Protein AF-X1B9Y2-F1 (afdb_monomer_lite)

Organism: NCBI:txid412755

Secondary structure (DSSP, 8-state):
-HHHHHHHHHT---SSHHHHHHHHHHTT-----S-SS--TTS-HHHHHHHHHHHHHHHHHHHHHH--SEEEES-HHHHHHHHHHHHHTT---EEEE----SGGGHHHHHHHHHHHHHHHHHHHT--

Structure (mmCIF, N/CA/C/O backbone):
data_AF-X1B9Y2-F1
#
_entry.id   AF-X1B9Y2-F1
#
loop_
_atom_site.group_PDB
_atom_site.id
_atom_site.type_symbol
_atom_site.label_atom_id
_atom_site.label_alt_id
_atom_site.label_comp_id
_atom_site.label_asym_id
_atom_site.label_entity_id
_atom_site.label_seq_id
_atom_site.pdbx_PDB_ins_code
_atom_site.Cartn_x
_atom_site.Cartn_y
_atom_site.Cartn_z
_atom_site.occupancy
_atom_site.B_iso_or_equiv
_atom_site.auth_seq_id
_atom_site.auth_comp_id
_atom_site.auth_asym_id
_atom_site.auth_atom_id
_atom_site.pdbx_PDB_model_num
ATOM 1 N N . ILE A 1 1 ? 1.222 -11.516 7.060 1.00 84.19 1 ILE A N 1
ATOM 2 C CA . ILE A 1 1 ? 1.999 -10.609 7.936 1.00 84.19 1 ILE A CA 1
ATOM 3 C C . ILE A 1 1 ? 1.193 -9.366 8.308 1.00 84.19 1 ILE A C 1
ATOM 5 O O . ILE A 1 1 ? 0.967 -9.169 9.490 1.00 84.19 1 ILE A O 1
ATOM 9 N N . THR A 1 2 ? 0.614 -8.648 7.338 1.00 88.50 2 THR A N 1
ATOM 10 C CA . THR A 1 2 ? -0.227 -7.452 7.549 1.00 88.50 2 THR A CA 1
ATOM 11 C C . THR A 1 2 ? -1.331 -7.642 8.588 1.00 88.50 2 THR A C 1
ATOM 13 O O . THR A 1 2 ? -1.374 -6.895 9.555 1.00 88.50 2 THR A O 1
ATOM 16 N N . ARG A 1 3 ? -2.146 -8.704 8.473 1.00 92.62 3 ARG A N 1
ATOM 17 C CA . ARG A 1 3 ? -3.180 -9.038 9.474 1.00 92.62 3 ARG A CA 1
ATOM 18 C C . ARG A 1 3 ? -2.629 -9.149 10.896 1.00 92.62 3 ARG A C 1
ATOM 20 O O . ARG A 1 3 ? -3.267 -8.692 11.830 1.00 92.62 3 ARG A O 1
ATOM 27 N N . LYS A 1 4 ? -1.460 -9.778 11.057 1.00 91.94 4 LYS A N 1
ATOM 28 C CA . LYS A 1 4 ? -0.843 -9.988 12.372 1.00 91.94 4 LYS A CA 1
ATOM 29 C C . LYS A 1 4 ? -0.347 -8.662 12.949 1.00 91.94 4 LYS A C 1
ATOM 31 O O . LYS A 1 4 ? -0.572 -8.404 14.120 1.00 91.94 4 LYS A O 1
ATOM 36 N N . ALA A 1 5 ? 0.303 -7.837 12.129 1.00 91.44 5 ALA A N 1
ATOM 37 C CA . ALA A 1 5 ? 0.790 -6.527 12.551 1.00 91.44 5 ALA A CA 1
ATOM 38 C C . ALA A 1 5 ? -0.363 -5.581 12.922 1.00 91.44 5 ALA A C 1
ATOM 40 O O . ALA A 1 5 ? -0.302 -4.898 13.937 1.00 91.44 5 ALA A O 1
ATOM 41 N N . PHE A 1 6 ? -1.442 -5.597 12.136 1.00 93.50 6 PHE A N 1
ATOM 42 C CA . PHE A 1 6 ? -2.652 -4.831 12.421 1.00 93.50 6 PHE A CA 1
ATOM 43 C C . PHE A 1 6 ? -3.322 -5.290 13.722 1.00 93.50 6 PHE A C 1
ATOM 45 O O . PHE A 1 6 ? -3.602 -4.473 14.590 1.00 93.50 6 PHE A O 1
ATOM 52 N N . ALA A 1 7 ? -3.509 -6.602 13.892 1.00 94.62 7 ALA A N 1
ATOM 53 C CA . ALA A 1 7 ? -4.054 -7.196 15.113 1.00 94.62 7 ALA A CA 1
ATOM 54 C C . ALA A 1 7 ? -3.280 -6.759 16.370 1.00 94.62 7 ALA A C 1
ATOM 56 O O . ALA A 1 7 ? -3.878 -6.330 17.353 1.00 94.62 7 ALA A O 1
ATOM 57 N N . GLU A 1 8 ? -1.948 -6.790 16.306 1.00 95.31 8 GLU A N 1
ATO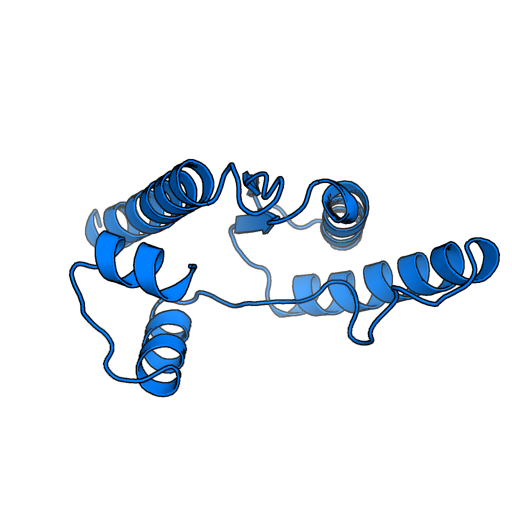M 58 C CA . GLU A 1 8 ? -1.075 -6.364 17.401 1.00 95.31 8 GLU A CA 1
ATOM 59 C C . GLU A 1 8 ? -1.194 -4.861 17.703 1.00 95.31 8 GLU A C 1
ATOM 61 O O . GLU A 1 8 ? -1.352 -4.486 18.861 1.00 95.31 8 GLU A O 1
ATOM 66 N N . ALA A 1 9 ? -1.192 -4.003 16.678 1.00 93.44 9 ALA A N 1
ATOM 67 C CA . ALA A 1 9 ? -1.303 -2.550 16.846 1.00 93.44 9 ALA A CA 1
ATOM 68 C C . ALA A 1 9 ? -2.674 -2.086 17.377 1.00 93.44 9 ALA A C 1
ATOM 70 O O . ALA A 1 9 ? -2.765 -1.063 18.058 1.00 93.44 9 ALA A O 1
ATOM 71 N N . PHE A 1 10 ? -3.738 -2.828 17.062 1.00 92.88 10 PHE A N 1
ATOM 72 C CA . PHE A 1 10 ? -5.112 -2.524 17.475 1.00 92.88 10 PHE A CA 1
ATOM 73 C C . PHE A 1 10 ? -5.581 -3.346 18.688 1.00 92.88 10 PHE A C 1
ATOM 75 O O . PHE A 1 10 ? -6.711 -3.174 19.138 1.00 92.88 10 PHE A O 1
ATOM 82 N N . GLY A 1 11 ? -4.728 -4.217 19.243 1.00 93.00 11 GLY A N 1
ATOM 83 C CA . GLY A 1 11 ? -5.049 -5.021 20.427 1.00 93.00 11 GLY A CA 1
ATOM 84 C C . GLY A 1 11 ? -6.209 -5.998 20.212 1.00 93.00 11 GLY A C 1
ATOM 85 O O . GLY A 1 11 ? -7.021 -6.196 21.113 1.00 93.00 11 GLY A O 1
ATOM 86 N N . THR A 1 12 ? -6.304 -6.582 19.019 1.00 94.25 12 THR A N 1
ATOM 87 C CA . THR A 1 12 ? -7.398 -7.470 18.597 1.00 94.25 12 THR A CA 1
ATOM 88 C C . THR A 1 12 ? -6.858 -8.786 18.036 1.00 94.25 12 THR A C 1
ATOM 90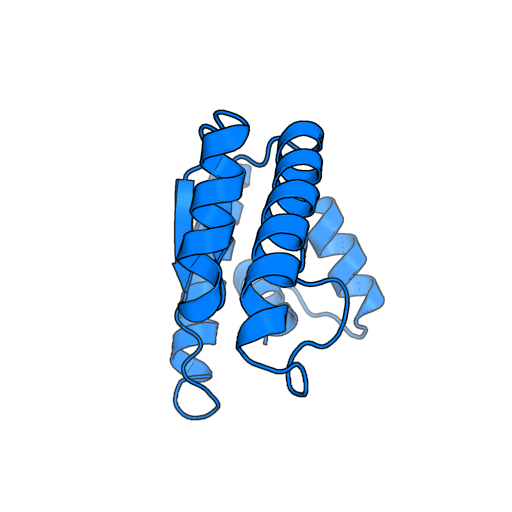 O O . THR A 1 12 ? -5.664 -8.924 17.778 1.00 94.25 12 THR A O 1
ATOM 93 N N . GLU A 1 13 ? -7.728 -9.772 17.836 1.00 94.00 13 GLU A N 1
ATOM 94 C CA . GLU A 1 13 ? -7.405 -11.042 17.190 1.00 94.00 13 GLU A CA 1
ATOM 95 C C . GLU A 1 13 ? -8.481 -11.387 16.160 1.00 94.00 13 GLU A C 1
ATOM 97 O O . GLU A 1 13 ? -9.673 -11.243 16.416 1.00 94.00 13 GLU A O 1
ATOM 102 N N . TYR A 1 14 ? -8.059 -11.882 14.995 1.00 94.25 14 TYR A N 1
ATOM 103 C CA . TYR A 1 14 ? -8.965 -12.228 13.899 1.00 94.25 14 TYR A CA 1
ATOM 104 C C . TYR A 1 14 ? -8.952 -13.728 13.644 1.00 94.25 14 TYR A C 1
ATOM 106 O O . TYR A 1 14 ? -7.903 -14.297 13.310 1.00 94.25 14 TYR A O 1
ATOM 114 N N . ALA A 1 15 ? -10.121 -14.362 13.723 1.00 92.44 15 ALA A N 1
ATOM 115 C CA . ALA A 1 15 ? -10.267 -15.773 13.396 1.00 92.44 15 ALA A CA 1
ATOM 116 C C . ALA A 1 15 ? -10.170 -15.980 11.879 1.00 92.44 15 ALA A C 1
ATOM 118 O O . ALA A 1 15 ? -9.528 -16.924 11.408 1.00 92.44 15 ALA A O 1
ATOM 119 N N . THR A 1 16 ? -10.740 -15.059 11.098 1.00 95.00 16 THR A N 1
ATOM 120 C CA . THR A 1 16 ? -10.766 -15.148 9.633 1.00 95.00 16 THR A CA 1
ATOM 121 C C . THR A 1 16 ? -10.037 -13.989 8.948 1.00 95.00 16 THR A C 1
ATOM 123 O O . THR A 1 16 ? -9.578 -13.035 9.572 1.00 95.00 16 THR A O 1
ATOM 126 N N . VAL A 1 17 ? -9.831 -14.106 7.634 1.00 93.25 17 VAL A N 1
ATOM 127 C CA . VAL A 1 17 ? -9.332 -12.987 6.813 1.00 93.25 17 VAL A CA 1
ATOM 128 C C . VAL A 1 17 ? -10.453 -11.983 6.534 1.00 93.25 17 VAL A C 1
ATOM 130 O O . VAL A 1 17 ? -10.169 -10.798 6.424 1.00 93.25 17 VAL A O 1
ATOM 133 N N . ALA A 1 18 ? -11.706 -12.441 6.455 1.00 95.31 18 ALA A N 1
ATOM 134 C CA . ALA A 1 18 ? -12.858 -11.579 6.212 1.00 95.31 18 ALA A CA 1
ATOM 135 C C . ALA A 1 18 ? -13.060 -10.577 7.356 1.00 95.31 18 ALA A C 1
ATOM 137 O O . ALA A 1 18 ? -13.087 -9.383 7.088 1.00 95.31 18 ALA A O 1
ATOM 138 N N . GLU A 1 19 ? -13.064 -11.050 8.608 1.00 95.19 19 GLU A N 1
ATOM 139 C CA . GLU A 1 19 ? -13.134 -10.191 9.805 1.00 95.19 19 GLU A CA 1
ATOM 140 C C . GLU A 1 19 ? -12.023 -9.135 9.802 1.00 95.19 19 GLU A C 1
ATOM 142 O O . GLU A 1 19 ? -12.276 -7.950 9.983 1.00 95.19 19 GLU A O 1
ATOM 147 N N . PHE A 1 20 ? -10.787 -9.555 9.508 1.00 95.38 20 PHE A N 1
ATOM 148 C CA . PHE A 1 20 ? -9.663 -8.632 9.385 1.00 95.38 20 PHE A CA 1
ATOM 149 C C . PHE A 1 20 ? -9.904 -7.562 8.315 1.00 95.38 20 PHE A C 1
ATOM 151 O O . PHE A 1 20 ? -9.643 -6.396 8.572 1.00 95.38 20 PHE A O 1
ATOM 158 N N . LEU A 1 21 ? -10.351 -7.937 7.114 1.00 94.81 21 LEU A N 1
ATOM 159 C CA . LEU A 1 21 ? -10.548 -6.981 6.021 1.00 94.81 21 LEU A CA 1
ATOM 160 C C . LEU A 1 21 ? -11.708 -6.016 6.292 1.00 94.81 21 LEU A C 1
ATOM 162 O O . LEU A 1 21 ? -11.638 -4.863 5.866 1.00 94.81 21 LEU A O 1
ATOM 166 N N . GLU A 1 22 ? -12.753 -6.476 6.982 1.00 94.81 22 GLU A N 1
ATOM 167 C CA . GLU A 1 22 ? -13.865 -5.633 7.421 1.00 94.81 22 GLU A CA 1
ATOM 168 C C . GLU A 1 22 ? -13.378 -4.559 8.397 1.00 94.81 22 GLU A C 1
ATOM 170 O O . GLU A 1 22 ? -13.575 -3.373 8.124 1.00 94.81 22 GLU A O 1
ATOM 175 N N . ASP A 1 23 ? -12.653 -4.947 9.448 1.00 94.44 23 ASP A N 1
ATOM 176 C CA . ASP A 1 23 ? -12.114 -4.007 10.437 1.00 94.44 23 ASP A CA 1
ATOM 177 C C . ASP A 1 23 ? -11.021 -3.109 9.846 1.00 94.44 23 ASP A C 1
ATOM 179 O O . ASP A 1 23 ? -11.006 -1.901 10.078 1.00 94.44 23 ASP A O 1
ATOM 183 N N . PHE A 1 24 ? -10.141 -3.658 9.004 1.00 94.62 24 PHE A N 1
ATOM 184 C CA . PHE A 1 24 ? -9.104 -2.893 8.306 1.00 94.62 24 PHE A CA 1
ATOM 185 C C . PHE A 1 24 ? -9.715 -1.754 7.485 1.00 94.62 24 PHE A C 1
ATOM 187 O O . PHE A 1 24 ? -9.266 -0.611 7.565 1.00 94.62 24 PHE A O 1
ATOM 194 N N . LYS A 1 25 ? -10.794 -2.051 6.752 1.00 93.75 25 LYS A N 1
ATOM 195 C CA . LYS A 1 25 ? -11.542 -1.057 5.983 1.00 93.75 25 LYS A CA 1
ATOM 196 C C . LYS A 1 25 ? -12.326 -0.096 6.878 1.00 93.75 25 LYS A C 1
ATOM 198 O O . LYS A 1 25 ? -12.424 1.081 6.542 1.00 93.75 25 LYS A O 1
ATOM 203 N N . ALA A 1 26 ? -12.898 -0.577 7.983 1.00 92.00 26 ALA A N 1
ATOM 204 C CA . ALA A 1 26 ? -13.607 0.264 8.947 1.00 92.00 26 ALA A CA 1
ATOM 205 C C . ALA A 1 26 ? -12.677 1.303 9.595 1.00 92.00 26 ALA A C 1
ATOM 207 O O . ALA A 1 26 ? -13.109 2.415 9.881 1.00 92.00 26 ALA A O 1
ATOM 208 N N . CYS A 1 27 ? -11.394 0.970 9.743 1.00 90.31 27 CYS A N 1
ATOM 209 C CA . CYS A 1 27 ? -10.334 1.887 10.155 1.00 90.31 27 CYS A CA 1
ATOM 210 C C . CYS A 1 27 ? -9.730 2.705 8.992 1.00 90.31 27 CYS A C 1
ATOM 212 O O . CYS A 1 27 ? -8.643 3.254 9.138 1.00 90.31 27 CYS A O 1
ATOM 214 N N . GLU A 1 28 ? -10.406 2.772 7.842 1.00 91.12 28 GLU A N 1
ATOM 215 C CA . GLU A 1 28 ? -10.001 3.527 6.645 1.00 91.12 28 GLU A CA 1
ATOM 216 C C . GLU A 1 28 ? -8.656 3.104 6.025 1.00 91.12 28 GLU A C 1
ATOM 218 O O . GLU A 1 28 ? -8.037 3.861 5.272 1.00 91.12 28 GLU A O 1
ATOM 223 N N . PHE A 1 29 ? -8.220 1.864 6.264 1.00 91.88 29 PHE A N 1
ATOM 224 C CA . PHE A 1 29 ? -7.079 1.285 5.564 1.00 91.88 29 PHE A CA 1
ATOM 225 C C . PHE A 1 29 ? -7.510 0.487 4.332 1.00 91.88 29 PHE A C 1
ATOM 227 O O . PHE A 1 29 ? -8.525 -0.213 4.315 1.00 91.88 29 PHE A O 1
ATOM 234 N N . PHE A 1 30 ? -6.680 0.544 3.290 1.00 92.00 30 PHE A N 1
ATOM 235 C CA . PHE A 1 30 ? -6.919 -0.138 2.021 1.00 92.00 30 PHE A CA 1
ATOM 236 C C . PHE A 1 30 ? -5.632 -0.785 1.509 1.00 92.00 30 PHE A C 1
ATOM 238 O O . PHE A 1 30 ? -4.534 -0.276 1.730 1.00 92.00 30 PHE A O 1
ATOM 245 N N . LEU A 1 31 ? -5.775 -1.919 0.823 1.00 91.00 31 LEU A N 1
ATOM 246 C CA . LEU A 1 31 ? -4.696 -2.558 0.073 1.00 91.00 31 LEU A CA 1
ATOM 247 C C . LEU A 1 31 ? -4.900 -2.259 -1.411 1.00 91.00 31 LEU A C 1
ATOM 249 O O . LEU A 1 31 ? -6.019 -2.371 -1.910 1.00 91.00 31 LEU A O 1
ATOM 253 N N . ASP A 1 32 ? -3.825 -1.895 -2.102 1.00 91.69 32 ASP A N 1
ATOM 254 C CA . ASP A 1 32 ? -3.840 -1.636 -3.539 1.00 91.69 32 ASP A CA 1
ATOM 255 C C . ASP A 1 32 ? -2.579 -2.226 -4.186 1.00 91.69 32 ASP A C 1
ATOM 257 O O . ASP A 1 32 ? -1.516 -2.306 -3.564 1.00 91.69 32 ASP A O 1
ATOM 261 N N . GLU A 1 33 ? -2.707 -2.648 -5.438 1.00 91.00 33 GLU A N 1
ATOM 262 C CA . GLU A 1 33 ? -1.649 -3.271 -6.226 1.00 91.00 33 GLU A CA 1
ATOM 263 C C . GLU A 1 33 ? -1.270 -2.362 -7.396 1.00 91.00 33 GLU A C 1
ATOM 265 O O . GLU A 1 33 ? -2.130 -1.835 -8.108 1.00 91.00 33 GLU A O 1
ATOM 270 N N . LEU A 1 34 ? 0.033 -2.192 -7.641 1.00 91.62 34 LEU A N 1
ATOM 271 C CA . LEU A 1 34 ? 0.489 -1.445 -8.815 1.00 91.62 34 LEU A CA 1
ATOM 272 C C . LEU A 1 34 ? 0.073 -2.168 -10.106 1.00 91.62 34 LEU A C 1
ATOM 274 O O . LEU A 1 34 ? -0.497 -1.551 -11.004 1.00 91.62 34 LEU A O 1
ATOM 278 N N . TYR A 1 35 ? 0.321 -3.476 -10.174 1.00 90.06 35 TYR A N 1
ATOM 279 C CA . TYR A 1 35 ? 0.007 -4.313 -11.328 1.00 90.06 35 TYR A CA 1
ATOM 280 C C . TYR A 1 35 ? -1.207 -5.190 -11.024 1.00 90.06 35 TYR A C 1
ATOM 282 O O . TYR A 1 35 ? -1.163 -5.997 -10.109 1.00 90.06 35 TYR A O 1
ATOM 290 N N . LEU A 1 36 ? -2.268 -5.072 -11.827 1.00 84.50 36 LEU A N 1
ATOM 291 C CA . LEU A 1 36 ? -3.494 -5.879 -11.680 1.00 84.50 36 LEU A CA 1
ATOM 292 C C . LEU A 1 36 ? -3.380 -7.281 -12.300 1.00 84.50 36 LEU A C 1
ATOM 294 O O . LEU A 1 36 ? -4.327 -8.067 -12.270 1.00 84.50 36 LEU A O 1
ATOM 298 N N . ARG A 1 37 ? -2.242 -7.575 -12.930 1.00 84.62 37 ARG A N 1
ATOM 299 C CA . ARG A 1 37 ? -1.920 -8.871 -13.521 1.00 84.62 37 ARG A CA 1
ATOM 300 C C . ARG A 1 37 ? -0.490 -9.263 -13.156 1.00 84.62 37 ARG A C 1
ATOM 302 O O . ARG A 1 37 ? 0.342 -8.366 -13.025 1.00 84.62 37 ARG A O 1
ATOM 309 N N . PRO A 1 38 ? -0.185 -10.566 -13.034 1.00 85.44 38 PRO A N 1
ATOM 310 C CA . PRO A 1 38 ? 1.183 -11.029 -12.836 1.00 85.44 38 PRO A CA 1
ATOM 311 C C . PRO A 1 38 ? 2.110 -10.522 -13.946 1.00 85.44 38 PRO A C 1
ATOM 313 O O . PRO A 1 38 ? 1.747 -10.563 -15.124 1.00 85.44 38 PRO A O 1
ATOM 316 N N . ILE A 1 39 ? 3.301 -10.053 -13.567 1.00 84.62 39 ILE A N 1
ATOM 317 C CA . ILE A 1 39 ? 4.302 -9.491 -14.492 1.00 84.62 39 ILE A CA 1
ATOM 318 C C . ILE A 1 39 ? 5.617 -10.279 -14.523 1.00 84.62 39 ILE A C 1
ATOM 320 O O . ILE A 1 39 ? 6.560 -9.873 -15.208 1.00 84.62 39 ILE A O 1
ATOM 324 N N . ASP A 1 40 ? 5.693 -11.386 -13.784 1.00 86.25 40 ASP A N 1
ATOM 325 C CA . ASP A 1 40 ? 6.930 -12.143 -13.573 1.00 86.25 40 ASP A CA 1
ATOM 326 C C . ASP A 1 40 ? 7.533 -12.618 -14.906 1.00 86.25 40 ASP A C 1
ATOM 328 O O . ASP A 1 40 ? 8.718 -12.394 -15.167 1.00 86.25 40 ASP A O 1
ATOM 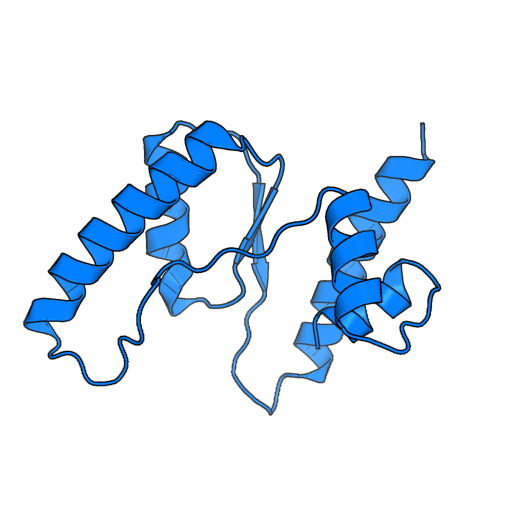332 N N . ASP A 1 41 ? 6.677 -13.120 -15.801 1.00 87.94 41 ASP A N 1
ATOM 333 C CA . ASP A 1 41 ? 7.063 -13.740 -17.076 1.00 87.94 41 ASP A CA 1
ATOM 334 C C . ASP A 1 41 ? 7.018 -12.789 -18.287 1.00 87.94 41 ASP A C 1
ATOM 336 O O . ASP A 1 41 ? 7.152 -13.217 -19.436 1.00 87.94 41 ASP A O 1
ATOM 340 N N . ILE A 1 42 ? 6.812 -11.487 -18.066 1.00 87.62 42 ILE A N 1
ATOM 341 C CA . ILE A 1 42 ? 6.728 -10.513 -19.161 1.00 87.62 42 ILE A CA 1
ATOM 342 C C . ILE A 1 42 ? 8.148 -10.113 -19.622 1.00 87.62 42 ILE A C 1
ATOM 344 O O . ILE A 1 42 ? 9.000 -9.812 -18.774 1.00 87.62 42 ILE A O 1
ATOM 348 N N . PRO A 1 43 ? 8.427 -10.059 -20.943 1.00 87.94 43 PRO A N 1
ATOM 349 C CA . PRO A 1 43 ? 9.707 -9.581 -21.464 1.00 87.94 43 PRO A CA 1
ATOM 350 C C . PRO A 1 43 ? 10.043 -8.155 -20.989 1.00 87.94 43 PRO A C 1
ATOM 352 O O . PRO A 1 43 ? 9.131 -7.329 -20.872 1.00 87.94 43 PRO A O 1
ATOM 355 N N . PRO A 1 44 ? 11.326 -7.821 -20.742 1.00 84.75 44 PRO A N 1
ATOM 356 C CA . PRO A 1 44 ? 11.733 -6.493 -20.272 1.00 84.75 44 PRO A CA 1
ATOM 357 C C . PRO A 1 44 ? 11.215 -5.333 -21.129 1.00 84.75 44 PRO A C 1
ATOM 359 O O . PRO A 1 44 ? 10.877 -4.281 -20.596 1.00 84.75 44 PRO A O 1
ATOM 362 N N . GLU A 1 45 ? 11.106 -5.526 -22.443 1.00 83.88 45 GLU A N 1
ATOM 363 C CA . GLU A 1 45 ? 10.631 -4.508 -23.382 1.00 83.88 45 GLU A CA 1
ATOM 364 C C . GLU A 1 45 ? 9.146 -4.184 -23.178 1.00 83.88 45 GLU A C 1
ATOM 366 O O . GLU A 1 45 ? 8.734 -3.035 -23.311 1.00 83.88 45 GLU A O 1
ATOM 371 N N . VAL A 1 46 ? 8.347 -5.190 -22.818 1.00 84.88 46 VAL A N 1
ATOM 372 C CA . VAL A 1 46 ? 6.907 -5.044 -22.562 1.00 84.88 46 VAL A CA 1
ATOM 373 C C . VAL A 1 46 ? 6.664 -4.522 -21.141 1.00 84.88 46 VAL A C 1
ATOM 375 O O . VAL A 1 46 ? 5.694 -3.805 -20.903 1.00 84.88 46 VAL A O 1
ATOM 378 N N . LYS A 1 47 ? 7.575 -4.800 -20.197 1.00 84.25 47 LYS A N 1
ATOM 379 C CA . LYS A 1 47 ? 7.469 -4.340 -18.802 1.00 84.25 47 LYS A CA 1
ATOM 380 C C . LYS A 1 47 ? 7.370 -2.821 -18.673 1.00 84.25 47 LYS A C 1
ATOM 382 O O . LYS A 1 47 ? 6.658 -2.354 -17.789 1.00 84.25 47 LYS A O 1
ATOM 387 N N . GLU A 1 48 ? 8.024 -2.048 -19.538 1.00 86.69 48 GLU A N 1
ATOM 388 C CA . GLU A 1 48 ? 7.980 -0.584 -19.416 1.00 86.69 48 GLU A CA 1
ATOM 389 C C . GLU A 1 48 ? 6.651 0.018 -19.898 1.00 86.69 48 GLU A C 1
ATOM 391 O O . GLU A 1 48 ? 6.144 0.975 -19.301 1.00 86.69 48 GLU A O 1
ATOM 396 N N . GLU A 1 49 ? 6.030 -0.578 -20.921 1.00 88.38 49 GLU A N 1
ATOM 397 C CA . GLU A 1 49 ? 4.676 -0.205 -21.337 1.00 88.38 49 GLU A CA 1
ATOM 398 C C . GLU A 1 49 ? 3.657 -0.571 -20.248 1.00 88.38 49 GLU A C 1
ATOM 400 O O . GLU A 1 49 ? 2.855 0.273 -19.842 1.00 88.38 49 GLU A O 1
ATOM 405 N N . GLU A 1 50 ? 3.753 -1.783 -19.694 1.00 90.88 50 GLU A N 1
ATOM 406 C CA . GLU A 1 50 ? 2.909 -2.235 -18.582 1.00 90.88 50 GLU A CA 1
ATOM 407 C C . GLU A 1 50 ? 3.031 -1.341 -17.356 1.00 90.88 50 GLU A C 1
ATOM 409 O O . GLU A 1 50 ? 2.032 -0.959 -16.750 1.00 90.88 50 GLU A O 1
ATOM 414 N N . LYS A 1 51 ? 4.258 -0.967 -17.000 1.00 91.62 51 LYS A N 1
ATOM 415 C CA . LYS A 1 51 ? 4.528 -0.056 -15.892 1.00 91.62 51 LYS A CA 1
ATOM 416 C C . LYS A 1 51 ? 3.907 1.313 -16.136 1.00 91.62 51 LYS A C 1
ATOM 418 O O . LYS A 1 51 ? 3.275 1.858 -15.235 1.00 91.62 51 LYS A O 1
ATOM 423 N N . SER A 1 52 ? 4.017 1.848 -17.350 1.00 92.62 52 SER A N 1
ATOM 424 C CA . SER A 1 52 ? 3.396 3.129 -17.707 1.00 92.62 52 SER A CA 1
ATOM 425 C C . SER A 1 52 ? 1.869 3.079 -17.567 1.00 92.62 52 SER A C 1
ATOM 427 O O . SER A 1 52 ? 1.260 3.995 -17.004 1.00 92.62 52 SER A O 1
ATOM 429 N N . GLN A 1 53 ? 1.242 1.988 -18.018 1.00 93.62 53 GLN A N 1
ATOM 430 C CA . GLN A 1 53 ? -0.199 1.763 -17.860 1.00 93.62 53 GLN A CA 1
ATOM 431 C C . GLN A 1 53 ? -0.597 1.573 -16.388 1.00 93.62 53 GLN A C 1
ATOM 433 O O . GLN A 1 53 ? -1.603 2.130 -15.945 1.00 93.62 53 GLN A O 1
ATOM 438 N N . ALA A 1 54 ? 0.204 0.841 -15.614 1.00 94.94 54 ALA A N 1
ATOM 439 C CA . ALA A 1 54 ? 0.003 0.622 -14.187 1.00 94.94 54 ALA A CA 1
ATOM 440 C C . ALA A 1 54 ? 0.044 1.938 -13.394 1.00 94.94 54 ALA A C 1
ATOM 442 O O . ALA A 1 54 ? -0.854 2.201 -12.594 1.00 94.94 54 ALA A O 1
ATOM 443 N N . ILE A 1 55 ? 1.021 2.807 -13.678 1.00 95.75 55 ILE A N 1
ATOM 444 C CA . ILE A 1 55 ? 1.136 4.150 -13.084 1.00 95.75 55 ILE A CA 1
ATOM 445 C C . ILE A 1 55 ? -0.115 4.980 -13.378 1.00 95.75 55 ILE A C 1
ATOM 447 O O . ILE A 1 55 ? -0.641 5.652 -12.493 1.00 95.75 55 ILE A O 1
ATOM 451 N N . GLU A 1 56 ? -0.609 4.939 -14.615 1.00 96.19 56 GLU A N 1
ATOM 452 C CA . GLU A 1 56 ? -1.813 5.666 -15.018 1.00 96.19 56 GLU A CA 1
ATOM 453 C C . GLU A 1 56 ? -3.084 5.122 -14.350 1.00 96.19 56 GLU A C 1
ATOM 455 O O . GLU A 1 56 ? -3.964 5.883 -13.952 1.00 96.19 56 GLU A O 1
ATOM 460 N N . CYS A 1 57 ? -3.189 3.806 -14.181 1.00 95.56 57 CYS A N 1
ATOM 461 C CA . CYS A 1 57 ? -4.315 3.207 -13.473 1.00 95.56 57 CYS A CA 1
ATOM 462 C C . CYS A 1 57 ? -4.282 3.545 -11.978 1.00 95.56 57 CYS A C 1
ATOM 464 O O . CYS A 1 57 ? -5.316 3.898 -11.409 1.00 95.56 57 CYS A O 1
ATOM 466 N N . LEU A 1 58 ? -3.106 3.461 -11.349 1.00 95.75 58 LEU A N 1
ATOM 467 C CA . LEU A 1 58 ? -2.924 3.802 -9.942 1.00 95.75 58 LEU A CA 1
ATOM 468 C C . LEU A 1 58 ? -3.195 5.288 -9.694 1.00 95.75 58 LEU A C 1
ATOM 470 O O . LEU A 1 58 ? -3.895 5.620 -8.743 1.00 95.75 58 LEU A O 1
ATOM 474 N N . SER A 1 59 ? -2.721 6.186 -10.564 1.00 95.81 59 SER A N 1
ATOM 475 C CA . SER A 1 59 ? -2.942 7.629 -10.410 1.00 95.81 59 SER A CA 1
ATOM 476 C C . SER A 1 59 ? -4.438 7.960 -10.347 1.00 95.81 59 SER A C 1
ATOM 478 O O . SER A 1 59 ? -4.869 8.699 -9.468 1.00 95.81 59 SER A O 1
ATOM 480 N N . ARG A 1 60 ? -5.267 7.333 -11.191 1.00 96.25 60 ARG A N 1
ATOM 481 C CA . ARG A 1 60 ? -6.729 7.511 -11.171 1.00 96.25 60 ARG A CA 1
ATOM 482 C C . ARG A 1 60 ? -7.357 7.053 -9.859 1.00 96.25 60 ARG A C 1
ATOM 484 O O . ARG A 1 60 ? -8.211 7.759 -9.326 1.00 96.25 60 ARG A O 1
ATOM 491 N N . ARG A 1 61 ? -6.921 5.911 -9.317 1.00 95.31 61 ARG A N 1
ATOM 492 C CA . ARG A 1 61 ? -7.400 5.422 -8.013 1.00 95.31 61 ARG A CA 1
ATOM 493 C C . ARG A 1 61 ? -6.971 6.356 -6.884 1.00 95.31 61 ARG A C 1
ATOM 495 O O . ARG A 1 61 ? -7.801 6.733 -6.063 1.00 95.31 61 ARG A O 1
ATOM 502 N N . LEU A 1 62 ? -5.724 6.825 -6.896 1.00 95.19 62 LEU A N 1
ATOM 503 C CA . LEU A 1 62 ? -5.230 7.819 -5.940 1.00 95.19 62 LEU A CA 1
ATOM 504 C C . LEU A 1 62 ? -6.006 9.138 -6.026 1.00 95.19 62 LEU A C 1
ATOM 506 O O . LEU A 1 62 ? -6.351 9.706 -4.995 1.00 95.19 62 LEU A O 1
ATOM 510 N N . ALA A 1 63 ? -6.340 9.603 -7.234 1.00 94.94 63 ALA A N 1
ATOM 511 C CA . ALA A 1 63 ? -7.161 10.797 -7.420 1.00 94.94 63 ALA A CA 1
ATOM 512 C C . ALA A 1 63 ? -8.567 10.634 -6.835 1.00 94.94 63 ALA A C 1
ATOM 514 O O . ALA A 1 63 ? -9.105 11.594 -6.288 1.00 94.94 63 ALA A O 1
ATOM 515 N N . GLN A 1 64 ? -9.150 9.441 -6.961 1.00 95.00 64 GLN A N 1
ATOM 516 C CA . GLN A 1 64 ? -10.482 9.132 -6.455 1.00 95.00 64 GLN A CA 1
ATOM 517 C C . GLN A 1 64 ? -10.510 9.002 -4.929 1.00 95.00 64 GLN A C 1
ATOM 519 O O . GLN A 1 64 ? -11.449 9.484 -4.301 1.00 95.00 64 GLN A O 1
ATOM 524 N N . HIS A 1 65 ? -9.509 8.343 -4.343 1.00 93.06 65 HIS A N 1
ATOM 525 C CA . HIS A 1 65 ? -9.493 8.030 -2.914 1.00 93.06 65 HIS A CA 1
ATOM 526 C C . HIS A 1 65 ? -8.817 9.097 -2.049 1.00 93.06 65 HIS A C 1
ATOM 528 O O . HIS A 1 65 ? -9.139 9.179 -0.872 1.00 93.06 65 HIS A O 1
ATOM 534 N N . GLN A 1 66 ? -7.915 9.909 -2.613 1.00 92.75 66 GLN A N 1
ATOM 535 C CA . GLN A 1 66 ? -7.176 10.968 -1.908 1.00 92.75 66 GLN A CA 1
ATOM 536 C C . GLN A 1 66 ? -6.623 10.520 -0.535 1.00 92.75 66 GLN A C 1
ATOM 538 O O . GLN A 1 66 ? -6.909 11.170 0.471 1.00 92.75 66 GLN A O 1
ATOM 543 N N . PRO A 1 67 ? -5.869 9.404 -0.448 1.00 92.44 67 PRO A N 1
ATOM 544 C CA . PRO A 1 67 ? -5.432 8.888 0.849 1.00 92.44 67 PRO A CA 1
ATOM 545 C C . PRO A 1 67 ? -4.522 9.895 1.561 1.00 92.44 67 PRO A C 1
ATOM 547 O O . PRO A 1 67 ? -3.731 10.575 0.918 1.00 92.44 67 PRO A O 1
ATOM 550 N N . GLU A 1 68 ? -4.563 9.984 2.889 1.00 90.06 68 GLU A N 1
ATOM 551 C CA . GLU A 1 68 ? -3.653 10.875 3.632 1.00 90.06 68 GLU A CA 1
ATOM 552 C C . GLU A 1 68 ? -2.200 10.375 3.578 1.00 90.06 68 GLU A C 1
ATOM 554 O O . GLU A 1 68 ? -1.246 11.155 3.536 1.00 90.06 68 GLU A O 1
ATOM 559 N N . ARG A 1 69 ? -2.021 9.053 3.551 1.00 90.19 69 ARG A N 1
ATOM 560 C CA . ARG A 1 69 ? -0.713 8.399 3.562 1.00 90.19 69 ARG A CA 1
ATOM 561 C C . ARG A 1 69 ? -0.688 7.205 2.628 1.00 90.19 69 ARG A C 1
ATOM 563 O O . ARG A 1 69 ? -1.696 6.536 2.426 1.00 90.19 69 ARG A O 1
ATOM 570 N N . LEU A 1 70 ? 0.493 6.934 2.088 1.00 91.62 70 LEU A N 1
ATOM 571 C CA . LEU A 1 70 ? 0.757 5.771 1.254 1.00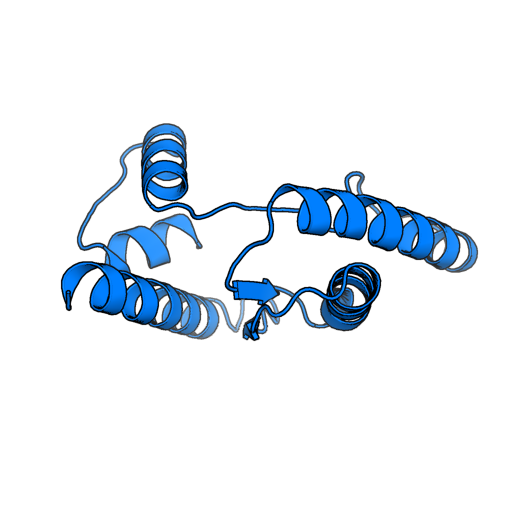 91.62 70 LEU A CA 1
ATOM 572 C C . LEU A 1 70 ? 1.920 4.993 1.847 1.00 91.62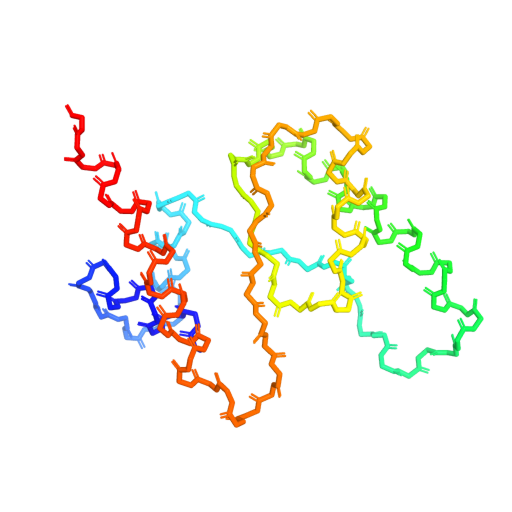 70 LEU A C 1
ATOM 574 O O . LEU A 1 70 ? 3.003 5.547 2.004 1.00 91.62 70 LEU A O 1
ATOM 578 N N . LEU A 1 71 ? 1.703 3.710 2.127 1.00 90.94 71 LEU A N 1
ATOM 579 C CA . LEU A 1 71 ? 2.763 2.795 2.526 1.00 90.94 71 LEU A CA 1
ATOM 580 C C . LEU A 1 71 ? 3.148 1.909 1.341 1.00 90.94 71 LEU A C 1
ATOM 582 O O . LEU A 1 71 ? 2.327 1.146 0.833 1.00 90.94 71 LEU A O 1
ATOM 586 N N . VAL A 1 72 ? 4.404 1.992 0.910 1.00 90.56 72 VAL A N 1
ATOM 587 C CA . VAL A 1 72 ? 4.933 1.154 -0.172 1.00 90.56 72 VAL A CA 1
ATOM 588 C C . VAL A 1 72 ? 5.703 -0.027 0.413 1.00 90.56 72 VAL A C 1
ATOM 590 O O . VAL A 1 72 ? 6.666 0.172 1.148 1.00 90.56 72 VAL A O 1
ATOM 593 N N . ILE A 1 73 ? 5.289 -1.247 0.053 1.00 84.88 73 ILE A N 1
ATOM 594 C CA . ILE A 1 73 ? 5.804 -2.517 0.608 1.00 84.88 73 ILE A CA 1
ATOM 595 C C . ILE A 1 73 ? 7.043 -3.052 -0.149 1.00 84.88 73 ILE A C 1
ATOM 597 O O . ILE A 1 73 ? 7.745 -3.937 0.337 1.00 84.88 73 ILE A O 1
ATOM 601 N N . SER A 1 74 ? 7.349 -2.524 -1.339 1.00 83.81 74 SER A N 1
ATOM 602 C CA . SER A 1 74 ? 8.517 -2.934 -2.132 1.00 83.81 74 SER A CA 1
ATOM 603 C C . SER A 1 74 ? 9.238 -1.738 -2.750 1.00 83.81 74 SER A C 1
ATOM 605 O O . SER A 1 74 ? 8.618 -0.860 -3.352 1.00 83.81 74 SER A O 1
ATOM 607 N N . ALA A 1 75 ? 10.570 -1.742 -2.654 1.00 82.69 75 ALA A N 1
ATOM 608 C CA . ALA A 1 75 ? 11.420 -0.724 -3.269 1.00 82.69 75 ALA A CA 1
ATOM 609 C C . ALA A 1 75 ? 11.287 -0.689 -4.800 1.00 82.69 75 ALA A C 1
ATOM 611 O O . ALA A 1 75 ? 11.411 0.374 -5.404 1.00 82.69 75 ALA A O 1
ATOM 612 N N . GLU A 1 76 ? 11.003 -1.833 -5.429 1.00 85.31 76 GLU A N 1
ATOM 613 C CA . GLU A 1 76 ? 10.942 -1.958 -6.890 1.00 85.31 76 GLU A CA 1
ATOM 614 C C . GLU A 1 76 ? 9.797 -1.143 -7.500 1.00 85.31 76 GLU A C 1
ATOM 616 O O . GLU A 1 76 ? 9.919 -0.617 -8.607 1.00 85.31 76 GLU A O 1
ATOM 621 N N . ILE A 1 77 ? 8.690 -0.999 -6.767 1.00 89.00 77 ILE A N 1
ATOM 622 C CA . ILE A 1 77 ? 7.502 -0.274 -7.234 1.00 89.00 77 ILE A CA 1
ATOM 623 C C . ILE A 1 77 ? 7.453 1.173 -6.738 1.00 89.00 77 ILE A C 1
ATOM 625 O O . ILE A 1 77 ? 6.612 1.947 -7.192 1.00 89.00 77 ILE A O 1
ATOM 629 N N . GLU A 1 78 ? 8.346 1.571 -5.829 1.00 89.69 78 GLU A N 1
ATOM 630 C CA . GLU A 1 78 ? 8.286 2.878 -5.170 1.00 89.69 78 GLU A CA 1
ATOM 631 C C . GLU A 1 78 ? 8.336 4.042 -6.164 1.00 89.69 78 GLU A C 1
ATOM 633 O O . GLU A 1 78 ? 7.555 4.989 -6.052 1.00 89.69 78 GLU A O 1
ATOM 638 N N . GLY A 1 79 ? 9.218 3.961 -7.164 1.00 91.44 79 GLY A N 1
ATOM 639 C CA . GLY A 1 79 ? 9.325 4.990 -8.198 1.00 91.44 79 GLY A CA 1
ATOM 640 C C . GLY A 1 79 ? 8.009 5.188 -8.954 1.00 91.44 79 GLY A C 1
ATOM 641 O O . GLY A 1 79 ? 7.570 6.320 -9.140 1.00 91.44 79 GLY A O 1
ATOM 642 N N . ALA A 1 80 ? 7.342 4.088 -9.306 1.00 93.50 80 ALA A N 1
ATOM 643 C CA . ALA A 1 80 ? 6.065 4.104 -10.013 1.00 93.50 80 ALA A CA 1
ATOM 644 C C . ALA A 1 80 ? 4.919 4.635 -9.134 1.00 93.50 80 ALA A C 1
ATOM 646 O O . ALA A 1 80 ? 4.123 5.457 -9.587 1.00 93.50 80 ALA A O 1
ATOM 647 N N . VAL A 1 81 ? 4.859 4.233 -7.858 1.00 94.06 81 VAL A N 1
ATOM 648 C CA . VAL A 1 81 ? 3.857 4.752 -6.908 1.00 94.06 81 VAL A CA 1
ATOM 649 C C . VAL A 1 81 ? 4.040 6.256 -6.691 1.00 94.06 81 VAL A C 1
ATOM 651 O O . VAL A 1 81 ? 3.069 7.013 -6.718 1.00 94.06 81 VAL A O 1
ATOM 654 N N . ARG A 1 82 ? 5.288 6.717 -6.532 1.00 93.38 82 ARG A N 1
ATOM 655 C CA . ARG A 1 82 ? 5.607 8.142 -6.387 1.00 93.38 82 ARG A CA 1
ATOM 656 C C . ARG A 1 82 ? 5.212 8.937 -7.626 1.00 93.38 82 ARG A C 1
ATOM 658 O O . ARG A 1 82 ? 4.639 10.015 -7.492 1.00 93.38 82 ARG A O 1
ATOM 665 N N . GLU A 1 83 ? 5.489 8.415 -8.815 1.00 95.12 83 GLU A N 1
ATOM 666 C CA . GLU A 1 83 ? 5.073 9.051 -10.064 1.00 95.12 83 GLU A CA 1
ATOM 667 C C . GLU A 1 83 ? 3.544 9.175 -10.151 1.00 95.12 83 GLU A C 1
ATOM 669 O O . GLU A 1 83 ? 3.029 10.258 -10.439 1.00 95.12 83 GLU A O 1
ATOM 674 N N . ALA A 1 84 ? 2.812 8.106 -9.825 1.00 95.62 84 ALA A N 1
ATOM 675 C CA . ALA A 1 84 ? 1.351 8.113 -9.805 1.00 95.62 84 ALA A CA 1
ATOM 676 C C . ALA A 1 84 ? 0.786 9.160 -8.827 1.00 95.62 84 ALA A C 1
ATOM 678 O O . ALA A 1 84 ? -0.140 9.893 -9.181 1.00 95.62 84 ALA A O 1
ATOM 679 N N . ALA A 1 85 ? 1.371 9.281 -7.631 1.00 94.75 85 ALA A N 1
ATOM 680 C CA . ALA A 1 85 ? 0.989 10.285 -6.638 1.00 94.75 85 ALA A CA 1
ATOM 681 C C . ALA A 1 85 ? 1.277 11.724 -7.114 1.00 94.75 85 ALA A C 1
ATOM 683 O O . ALA A 1 85 ? 0.428 12.609 -6.978 1.00 94.75 85 ALA A O 1
ATOM 684 N N . ILE A 1 86 ? 2.440 11.963 -7.738 1.00 94.62 86 ILE A N 1
ATOM 685 C CA . ILE A 1 86 ? 2.816 13.276 -8.293 1.00 94.62 86 ILE A CA 1
ATOM 686 C C . ILE A 1 86 ? 1.843 13.708 -9.394 1.00 94.62 86 ILE A C 1
ATOM 688 O O . ILE A 1 86 ? 1.416 14.866 -9.405 1.00 94.62 86 ILE A O 1
ATOM 692 N N . LYS A 1 87 ? 1.451 12.792 -10.293 1.00 95.12 87 LYS A N 1
ATOM 693 C CA . LYS A 1 87 ? 0.512 13.080 -11.394 1.00 95.12 87 LYS A CA 1
ATOM 694 C C . LYS A 1 87 ? -0.793 13.712 -10.911 1.00 95.12 87 LYS A C 1
ATOM 696 O O . LYS A 1 87 ? -1.356 14.556 -11.603 1.00 95.12 87 LYS A O 1
ATOM 701 N N . VAL A 1 88 ? -1.253 13.330 -9.722 1.00 95.56 88 VAL A N 1
ATOM 702 C CA . VAL A 1 88 ? -2.534 13.785 -9.161 1.00 95.56 88 VAL A CA 1
ATOM 703 C C . VAL A 1 88 ? -2.362 14.794 -8.033 1.00 95.56 88 VAL A C 1
ATOM 705 O O . VAL A 1 88 ? -3.328 15.122 -7.352 1.00 95.56 88 VAL A O 1
ATOM 708 N N . LYS A 1 89 ? -1.140 15.329 -7.877 1.00 92.25 89 LYS A N 1
ATOM 709 C CA . LYS A 1 89 ? -0.765 16.309 -6.846 1.00 92.25 89 LYS A CA 1
ATOM 710 C C . LYS A 1 89 ? -1.170 15.852 -5.450 1.00 92.25 89 LYS A C 1
ATOM 712 O O . LYS A 1 89 ? -1.625 16.650 -4.632 1.00 92.25 89 LYS A O 1
ATOM 717 N N . LEU A 1 90 ? -1.023 14.556 -5.207 1.00 89.88 90 LEU A N 1
ATOM 718 C CA . LEU A 1 90 ? -1.400 13.972 -3.945 1.00 89.88 90 LEU A CA 1
ATOM 719 C C . LEU A 1 90 ? -0.466 14.511 -2.855 1.00 89.88 90 LEU A C 1
ATOM 721 O O . LEU A 1 90 ? 0.753 14.371 -2.952 1.00 89.88 90 LEU A O 1
ATOM 725 N N . GLY A 1 91 ? -1.039 15.155 -1.839 1.00 80.38 91 GLY A N 1
ATOM 726 C CA . GLY A 1 91 ? -0.288 15.708 -0.708 1.00 80.38 91 GLY A CA 1
ATOM 727 C C . GLY A 1 91 ? 0.187 14.654 0.295 1.00 80.38 91 GLY A C 1
ATOM 728 O O . GLY A 1 91 ? 0.738 15.024 1.330 1.00 80.38 91 GLY A O 1
ATOM 729 N N . SER A 1 92 ? -0.054 13.368 0.023 1.00 77.81 92 SER A N 1
ATOM 730 C CA . SER A 1 92 ? 0.200 12.288 0.970 1.00 77.81 92 SER A CA 1
ATOM 731 C C . SER A 1 92 ? 1.668 12.133 1.311 1.00 77.81 92 SER A C 1
ATOM 733 O O . SER A 1 92 ? 2.558 12.265 0.465 1.00 77.81 92 SER A O 1
ATOM 735 N N . ILE A 1 93 ? 1.905 11.711 2.547 1.00 76.31 93 ILE A N 1
ATOM 736 C CA . ILE A 1 93 ? 3.216 11.231 2.964 1.00 76.31 93 ILE A CA 1
ATOM 737 C C . ILE A 1 93 ? 3.391 9.819 2.396 1.00 76.31 93 ILE A C 1
ATOM 739 O O . ILE A 1 93 ? 2.612 8.914 2.698 1.00 76.31 93 ILE A O 1
ATOM 743 N N . ILE A 1 94 ? 4.401 9.647 1.539 1.00 75.56 94 ILE A N 1
ATOM 744 C CA . ILE A 1 94 ? 4.805 8.332 1.034 1.00 75.56 94 ILE A CA 1
ATOM 745 C C . ILE A 1 94 ? 5.829 7.759 2.008 1.00 75.56 94 ILE A C 1
ATOM 747 O O . ILE A 1 94 ? 6.981 8.198 2.041 1.00 75.56 94 ILE A O 1
ATOM 751 N N . GLU A 1 95 ? 5.394 6.778 2.783 1.00 76.38 95 GLU A N 1
ATOM 752 C CA . GLU A 1 95 ? 6.206 6.031 3.730 1.00 76.38 95 GLU A CA 1
ATOM 753 C C . GLU A 1 95 ? 6.651 4.705 3.098 1.00 76.38 95 GLU A C 1
ATOM 755 O O . GLU A 1 95 ? 5.972 4.125 2.244 1.00 76.38 95 GLU A O 1
ATOM 760 N N . ARG A 1 96 ? 7.845 4.245 3.468 1.00 75.31 96 ARG A N 1
ATOM 761 C CA . ARG A 1 96 ? 8.471 3.054 2.888 1.00 75.31 96 ARG A CA 1
ATOM 762 C C . ARG A 1 96 ? 8.563 1.974 3.943 1.00 75.31 96 ARG A C 1
ATOM 764 O O . ARG A 1 96 ? 8.969 2.263 5.063 1.00 75.31 96 ARG A O 1
ATOM 771 N N . SER A 1 97 ? 8.296 0.742 3.537 1.00 65.69 97 SER A N 1
ATOM 772 C CA . SER A 1 97 ? 8.687 -0.433 4.299 1.00 65.69 97 SER A CA 1
ATOM 773 C C . SER A 1 97 ? 9.328 -1.436 3.347 1.00 65.69 97 SER A C 1
ATOM 775 O O . SER A 1 97 ? 8.777 -1.760 2.293 1.00 65.69 97 SER A O 1
ATOM 777 N N . TYR A 1 98 ? 10.555 -1.851 3.660 1.00 65.44 98 TYR A N 1
ATOM 778 C CA . TYR A 1 98 ? 11.360 -2.665 2.756 1.00 65.44 98 TYR A CA 1
ATOM 779 C C . TYR A 1 98 ? 11.124 -4.145 3.040 1.00 65.44 98 TYR A C 1
ATOM 781 O O . TYR A 1 98 ? 11.721 -4.724 3.944 1.00 65.44 98 TYR A O 1
ATOM 789 N N . TYR A 1 99 ? 10.294 -4.792 2.224 1.00 62.44 99 TYR A N 1
ATOM 790 C CA . TYR A 1 99 ? 10.227 -6.247 2.224 1.00 62.44 99 TYR A CA 1
ATOM 791 C C . TYR A 1 99 ? 11.359 -6.838 1.366 1.00 62.44 99 TYR A C 1
ATOM 793 O O . TYR A 1 99 ? 11.246 -6.921 0.146 1.00 62.44 99 TYR A O 1
ATOM 801 N N . LEU A 1 100 ? 12.461 -7.264 1.996 1.00 57.91 100 LEU A N 1
ATOM 802 C CA . LEU A 1 100 ? 13.609 -7.916 1.331 1.00 57.91 100 LEU A CA 1
ATOM 803 C C . LEU A 1 100 ? 13.547 -9.460 1.393 1.00 57.91 100 LEU A C 1
ATOM 805 O O . LEU A 1 100 ? 14.571 -10.143 1.405 1.00 57.91 100 LEU A O 1
ATOM 809 N N . GLY A 1 101 ? 12.339 -10.031 1.447 1.00 61.22 101 GLY A N 1
ATOM 810 C CA . GLY A 1 101 ? 12.117 -11.479 1.511 1.00 61.22 101 GLY A CA 1
ATOM 811 C C . GLY A 1 101 ? 12.112 -12.065 2.931 1.00 61.22 101 GLY A C 1
ATOM 812 O O . GLY A 1 101 ? 12.079 -11.350 3.932 1.00 61.22 101 GLY A O 1
ATOM 813 N N . ASN A 1 102 ? 12.121 -13.403 3.024 1.00 62.59 102 ASN A N 1
ATOM 814 C CA . ASN A 1 102 ? 11.823 -14.137 4.266 1.00 62.59 102 ASN A CA 1
ATOM 815 C C . ASN A 1 102 ? 12.757 -13.815 5.448 1.00 62.59 102 ASN A C 1
ATOM 817 O O . ASN A 1 102 ? 12.329 -13.905 6.598 1.00 62.59 102 ASN A O 1
ATOM 821 N N . SER A 1 103 ? 14.005 -13.419 5.188 1.00 61.44 103 SER A N 1
ATOM 822 C CA . SER A 1 103 ? 14.986 -13.091 6.235 1.00 61.44 103 SER A CA 1
ATOM 823 C C . SER A 1 103 ? 14.637 -11.828 7.032 1.00 61.44 103 SER A C 1
ATOM 825 O O . SER A 1 103 ? 15.172 -11.641 8.118 1.00 61.44 103 SER A O 1
ATOM 827 N N . TYR A 1 104 ? 13.720 -10.997 6.526 1.00 68.38 104 TYR A N 1
ATOM 828 C CA . TYR A 1 104 ? 13.361 -9.694 7.096 1.00 68.38 104 TYR A CA 1
ATOM 829 C C . TYR A 1 104 ? 11.905 -9.628 7.578 1.00 68.38 104 TYR A C 1
ATOM 831 O O . TYR A 1 104 ? 11.396 -8.563 7.913 1.00 68.38 104 TYR A O 1
ATOM 839 N N . LEU A 1 105 ? 11.220 -10.777 7.653 1.00 75.50 105 LEU A N 1
ATOM 840 C CA . LEU A 1 105 ? 9.813 -10.855 8.061 1.00 75.50 105 LEU A CA 1
ATOM 841 C C . LEU A 1 105 ? 9.552 -10.255 9.450 1.00 75.50 105 LEU A C 1
ATOM 843 O O . LEU A 1 105 ? 8.495 -9.674 9.667 1.00 75.50 105 LEU A O 1
ATOM 847 N N . TYR A 1 106 ? 10.483 -10.398 10.395 1.00 78.81 106 TYR A N 1
ATOM 848 C CA . TYR A 1 106 ? 10.305 -9.857 11.745 1.00 78.81 106 TYR A CA 1
ATOM 849 C C . TYR A 1 106 ? 10.421 -8.328 11.776 1.00 78.81 106 TYR A C 1
ATOM 851 O O . TYR A 1 106 ? 9.589 -7.664 12.388 1.00 78.81 106 TYR A O 1
ATOM 859 N N . GLU A 1 107 ? 11.411 -7.774 11.077 1.00 81.25 107 GLU A N 1
ATOM 860 C CA . GLU A 1 107 ? 11.634 -6.326 10.984 1.00 81.25 107 GLU A CA 1
ATOM 861 C C . GLU A 1 107 ? 10.480 -5.651 10.240 1.00 81.25 107 GLU A C 1
ATOM 863 O O . GLU A 1 107 ? 9.887 -4.706 10.751 1.00 81.25 107 GLU A O 1
ATOM 868 N N . PHE A 1 108 ? 10.066 -6.224 9.107 1.00 83.12 108 PHE A N 1
ATOM 869 C CA . PHE A 1 108 ? 8.907 -5.758 8.350 1.00 83.12 108 PHE A CA 1
ATOM 870 C C . PHE A 1 108 ? 7.610 -5.808 9.176 1.00 83.12 108 PHE A C 1
ATOM 872 O O . PHE A 1 108 ? 6.796 -4.889 9.127 1.00 83.12 108 PHE A O 1
ATOM 879 N N . HIS A 1 109 ? 7.408 -6.863 9.977 1.00 87.06 109 HIS A N 1
ATOM 880 C CA . HIS A 1 109 ? 6.271 -6.933 10.903 1.00 87.06 109 HIS A CA 1
ATOM 881 C C . HIS A 1 109 ? 6.327 -5.806 11.938 1.00 87.06 109 HIS A C 1
ATOM 883 O O . HIS A 1 109 ? 5.324 -5.126 12.130 1.00 87.06 109 HIS A O 1
ATOM 889 N N . ALA A 1 110 ? 7.480 -5.585 12.575 1.00 87.19 110 ALA A N 1
ATOM 890 C CA . ALA A 1 110 ? 7.648 -4.534 13.577 1.00 87.19 110 ALA A CA 1
ATOM 891 C C . ALA A 1 110 ? 7.425 -3.125 12.993 1.00 87.19 110 ALA A C 1
ATOM 893 O O . ALA A 1 110 ? 6.771 -2.299 13.629 1.00 87.19 110 ALA A O 1
ATOM 894 N N . GLU A 1 111 ? 7.899 -2.865 11.770 1.00 87.88 111 GLU A N 1
ATOM 895 C CA . GLU A 1 111 ? 7.625 -1.618 11.045 1.00 87.88 111 GLU A CA 1
ATOM 896 C C . GLU A 1 111 ? 6.124 -1.421 10.806 1.00 87.88 111 GLU A C 1
ATOM 898 O O . GLU A 1 111 ? 5.586 -0.356 11.112 1.00 87.88 111 GLU A O 1
ATOM 903 N N . LEU A 1 112 ? 5.428 -2.459 10.326 1.00 89.56 112 LEU A N 1
ATOM 904 C CA . LEU A 1 112 ? 3.979 -2.407 10.126 1.00 89.56 112 LEU A CA 1
ATOM 905 C C . LEU A 1 112 ? 3.224 -2.149 11.436 1.00 89.56 112 LEU A C 1
ATOM 907 O O . LEU A 1 112 ? 2.309 -1.329 11.451 1.00 89.56 112 LEU A O 1
ATOM 911 N N . VAL A 1 113 ? 3.610 -2.806 12.537 1.00 91.19 113 VAL A N 1
ATOM 912 C CA . VAL A 1 113 ? 3.017 -2.559 13.864 1.00 91.19 113 VAL A CA 1
ATOM 913 C C . VAL A 1 113 ? 3.211 -1.100 14.267 1.00 91.19 113 VAL A C 1
ATOM 915 O O . VAL A 1 113 ? 2.259 -0.461 14.714 1.00 91.19 113 VAL A O 1
ATOM 918 N N . GLY A 1 114 ? 4.415 -0.552 14.080 1.00 89.69 114 GLY A N 1
ATOM 919 C CA . GLY A 1 114 ? 4.723 0.844 14.388 1.00 89.69 114 GLY A CA 1
ATOM 920 C C . GLY A 1 114 ? 3.878 1.826 13.578 1.00 89.69 114 GLY A C 1
ATOM 921 O O . GLY A 1 114 ? 3.316 2.762 14.146 1.00 89.69 114 GLY A O 1
ATOM 922 N N . TRP A 1 115 ? 3.723 1.574 12.276 1.00 89.00 115 TRP A N 1
ATOM 923 C CA . TRP A 1 115 ? 2.912 2.404 11.386 1.00 89.00 115 TRP A CA 1
ATOM 924 C C . TRP A 1 115 ? 1.430 2.399 11.772 1.00 89.00 115 TRP A C 1
ATOM 926 O O . TRP A 1 115 ? 0.819 3.455 11.949 1.00 89.00 115 TRP A O 1
ATOM 936 N N . PHE A 1 116 ? 0.862 1.210 11.989 1.00 91.69 116 PHE A N 1
ATOM 937 C CA . PHE A 1 116 ? -0.519 1.075 12.446 1.00 91.69 116 PHE A CA 1
ATOM 938 C C . PHE A 1 116 ? -0.731 1.709 13.824 1.00 91.69 116 PHE A C 1
ATOM 940 O O . PHE A 1 116 ? -1.746 2.366 14.035 1.00 91.69 116 PHE A O 1
ATOM 947 N N . SER A 1 117 ? 0.234 1.576 14.738 1.00 91.56 117 SER A N 1
ATOM 948 C CA . SER A 1 117 ? 0.154 2.162 16.081 1.00 91.56 117 SER A CA 1
ATOM 949 C C . SER A 1 117 ? 0.217 3.692 16.061 1.00 91.56 117 SER A C 1
ATOM 951 O O . SER A 1 117 ? -0.517 4.324 16.815 1.00 91.56 117 SER A O 1
ATOM 953 N N . ASP A 1 118 ? 1.047 4.312 15.209 1.00 89.31 118 ASP A N 1
ATOM 954 C CA . ASP A 1 118 ? 1.065 5.781 15.034 1.00 89.31 118 ASP A CA 1
ATOM 955 C C . ASP A 1 118 ? -0.315 6.294 14.610 1.00 89.31 118 ASP A C 1
ATOM 957 O O . ASP A 1 118 ? -0.824 7.260 15.178 1.00 89.31 118 ASP A O 1
ATOM 961 N N . ILE A 1 119 ? -0.946 5.620 13.648 1.00 86.06 119 ILE A N 1
ATOM 962 C CA . ILE A 1 119 ? -2.263 6.016 13.140 1.00 86.06 119 ILE A CA 1
ATOM 963 C C . ILE A 1 119 ? -3.347 5.773 14.190 1.00 86.06 119 ILE A C 1
ATOM 965 O O . ILE A 1 119 ? -4.144 6.671 14.458 1.00 86.06 119 ILE A O 1
ATOM 969 N N . ASN A 1 120 ? -3.329 4.606 14.837 1.00 86.31 120 ASN A N 1
ATOM 970 C CA . ASN A 1 120 ? -4.256 4.263 15.909 1.00 86.31 120 ASN A CA 1
ATOM 971 C C . ASN A 1 120 ? -4.201 5.309 17.039 1.00 86.31 120 ASN A C 1
ATOM 973 O O . ASN A 1 120 ? -5.209 5.907 17.404 1.00 86.31 120 ASN A O 1
ATOM 977 N N . ASN A 1 121 ? -3.001 5.639 17.524 1.00 86.75 121 ASN A N 1
ATOM 978 C CA . ASN A 1 121 ? -2.824 6.620 18.595 1.00 86.75 121 ASN A CA 1
ATOM 979 C C . ASN A 1 121 ? -3.315 8.024 18.209 1.00 86.75 121 ASN A C 1
ATOM 981 O O . ASN A 1 121 ? -3.847 8.736 19.060 1.00 86.75 12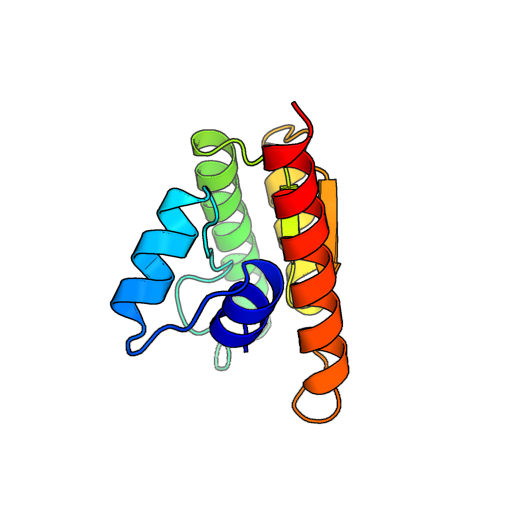1 ASN A O 1
ATOM 985 N N . ARG A 1 122 ? -3.171 8.434 16.942 1.00 80.38 122 ARG A N 1
ATOM 986 C CA . ARG A 1 122 ? -3.686 9.727 16.458 1.00 80.38 122 ARG A CA 1
ATOM 987 C C . ARG A 1 122 ? -5.208 9.766 16.418 1.00 80.38 122 ARG A C 1
ATOM 989 O O . ARG A 1 122 ? -5.772 10.781 16.811 1.00 80.38 122 ARG A O 1
ATOM 996 N N . ALA A 1 123 ? -5.853 8.677 16.004 1.00 74.69 123 ALA A N 1
ATOM 997 C CA . ALA A 1 123 ? -7.311 8.584 15.951 1.00 74.69 123 ALA A CA 1
ATOM 998 C C . ALA A 1 123 ? -7.970 8.718 17.339 1.00 74.69 123 ALA A C 1
ATOM 1000 O O . ALA A 1 123 ? -9.087 9.215 17.441 1.00 74.69 123 ALA A O 1
ATOM 1001 N N . PHE A 1 124 ? -7.269 8.322 18.407 1.00 64.75 124 PHE A N 1
ATOM 1002 C CA . PHE A 1 124 ? -7.770 8.357 19.788 1.00 64.75 124 PHE A CA 1
ATOM 1003 C C . PHE A 1 124 ? -7.207 9.504 20.653 1.00 64.75 124 PHE A C 1
ATOM 1005 O O . PHE A 1 124 ? -7.496 9.560 21.847 1.00 64.75 124 PHE A O 1
ATOM 1012 N N . SER A 1 125 ? -6.411 10.419 20.083 1.00 61.66 125 SER A N 1
ATOM 1013 C CA . SER A 1 125 ? -5.820 11.570 20.803 1.00 61.66 125 SER A CA 1
ATOM 1014 C C . SER A 1 125 ? -6.588 12.895 20.637 1.00 61.66 125 SER A C 1
ATOM 1016 O O . SER A 1 125 ? -6.121 13.931 21.116 1.00 61.66 125 SER A O 1
ATOM 1018 N N . THR A 1 126 ? -7.743 12.877 19.969 1.00 45.69 126 THR A N 1
ATOM 1019 C CA . THR A 1 126 ? -8.693 14.003 19.826 1.00 45.69 126 THR A CA 1
ATOM 1020 C C . THR A 1 126 ? -9.911 13.827 20.712 1.00 45.69 126 THR A C 1
ATOM 1022 O O . THR A 1 126 ? -10.360 14.847 21.280 1.00 45.69 126 THR A O 1
#

Sequence (126 aa):
ITRKAFAEAFGTEYATVAEFLEDFKACEFFLDELYLRPIDDIPPEVKEEEKSQAIECLSRRLAQHQPERLLVISAEIEGAVREAAIKVKLGSIIERSYYLGNSYLYEFHAELVGWFSDINNRAFST

Radius of gyration: 15.82 Å; chains: 1; bounding box: 29×32×44 Å

pLDDT: mean 87.34, std 9.64, range [45.69, 96.25]

Foldseek 3Di:
DLLVLLCLLVVHDDPDVVVSVVVCVVLVHDDDDLQPDDDPPPDPVVVVVRLVVSLVVLLVVCLVSLDQAAEDADPVCLVSNVSSCVVNVRPHHYHYQHCPPDVCVVVSSVVSNVVSNVSVCVVPPD